Protein AF-A0AB40BTJ1-F1 (afdb_monomer_lite)

Sequence (124 aa):
MEDAKEEEASSKSSSSIQSVSCIKCFDALWFCYSPFHQMQQYYRYGNFDNCFGKWNALFDCLSLKTKRPSEVQEILEAREKAKPHIWTYRTVEEASANWWKMYSHIVTAPRRPDQQFPGKTKGE

Radius of gyration: 26.29 Å; chains: 1; bounding box: 72×61×40 Å

InterPro domains:
  IPR021475 Plasticity-Associated Neural Transcript Short/Early meiotic induction protein 1-like [PF11326] (20-84)
  IPR021475 Plasticity-Associated Neural Transcript Short/Early meiotic induction protein 1-like [PTHR28052] (4-108)

pLDDT: mean 75.41, std 21.09, range [32.91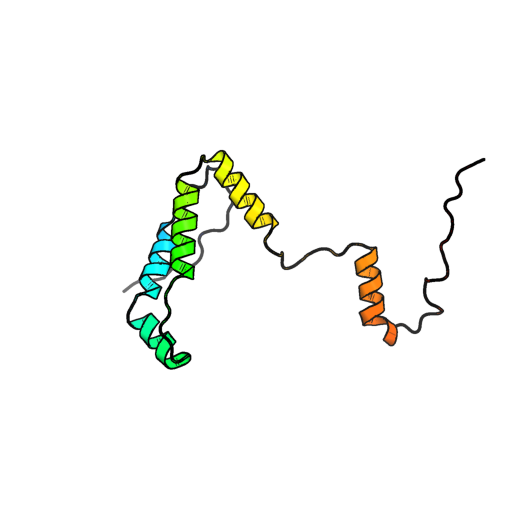, 95.0]

Structure (mmCIF, N/CA/C/O backbone):
data_AF-A0AB40BTJ1-F1
#
_entry.id   AF-A0AB40BTJ1-F1
#
loop_
_atom_site.group_PDB
_atom_site.id
_atom_site.type_symbol
_atom_site.label_atom_id
_atom_site.label_alt_id
_atom_site.label_comp_id
_atom_site.label_asym_id
_atom_site.label_entity_id
_atom_site.label_seq_id
_atom_site.pdbx_PDB_ins_code
_atom_site.Cartn_x
_atom_site.Cartn_y
_atom_site.Cartn_z
_atom_site.occupancy
_atom_site.B_iso_or_equiv
_atom_site.auth_seq_id
_atom_site.auth_comp_id
_atom_site.auth_asym_id
_atom_site.auth_atom_id
_atom_site.pdbx_PDB_model_num
ATOM 1 N N . MET A 1 1 ? 29.598 5.468 22.781 1.00 36.28 1 MET A N 1
ATOM 2 C CA . MET A 1 1 ? 28.876 5.705 21.513 1.00 36.28 1 MET A CA 1
ATOM 3 C C . MET A 1 1 ? 28.022 4.482 21.286 1.00 36.28 1 MET A C 1
ATOM 5 O O . MET A 1 1 ? 28.364 3.590 20.521 1.00 36.28 1 MET A O 1
ATOM 9 N N . GLU A 1 2 ? 27.003 4.411 22.132 1.00 41.41 2 GLU A N 1
ATOM 10 C CA . GLU A 1 2 ? 25.861 3.520 22.013 1.00 41.41 2 GLU A CA 1
ATOM 11 C C . GLU A 1 2 ? 25.024 3.971 20.819 1.00 41.41 2 GLU A C 1
ATOM 13 O O . GLU A 1 2 ? 25.021 5.159 20.521 1.00 41.41 2 GLU A O 1
ATOM 18 N N . ASP A 1 3 ? 24.371 3.025 20.148 1.00 37.25 3 ASP A N 1
ATOM 19 C CA . ASP A 1 3 ? 22.971 3.137 19.725 1.00 37.25 3 ASP A CA 1
ATOM 20 C C . ASP A 1 3 ? 22.555 1.797 19.099 1.00 37.25 3 ASP A C 1
ATOM 22 O O . ASP A 1 3 ? 22.711 1.538 17.903 1.00 37.25 3 ASP A O 1
ATOM 26 N N . ALA A 1 4 ? 22.047 0.910 19.957 1.00 42.00 4 ALA A N 1
ATOM 27 C CA . ALA A 1 4 ? 21.248 -0.236 19.557 1.00 42.00 4 ALA A CA 1
ATOM 28 C C . ALA A 1 4 ? 19.840 0.274 19.219 1.00 42.00 4 ALA A C 1
ATOM 30 O O . ALA A 1 4 ? 19.131 0.776 20.088 1.00 42.00 4 ALA A O 1
ATOM 31 N N . LYS A 1 5 ? 19.444 0.183 17.947 1.00 38.78 5 LYS A N 1
ATOM 32 C CA . LYS A 1 5 ? 18.105 0.557 17.490 1.00 38.78 5 LYS A CA 1
ATOM 33 C C . LYS A 1 5 ? 17.210 -0.676 17.479 1.00 38.78 5 LYS A C 1
ATOM 35 O O . LYS A 1 5 ? 17.307 -1.510 16.585 1.00 38.78 5 LYS A O 1
ATOM 40 N N . GL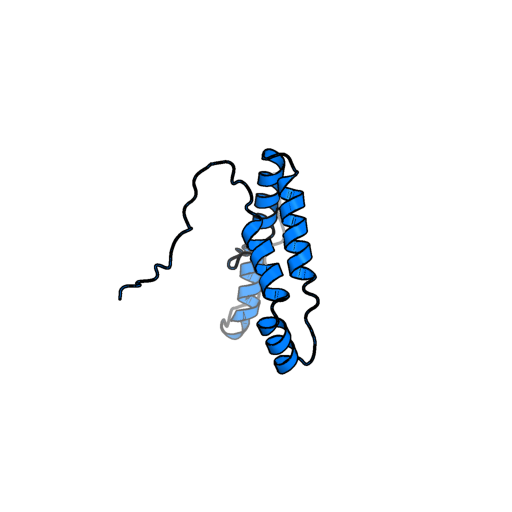U A 1 6 ? 16.364 -0.762 18.497 1.00 33.22 6 GLU A N 1
ATOM 41 C CA . GLU A 1 6 ? 15.272 -1.722 18.616 1.00 33.22 6 GLU A CA 1
ATOM 42 C C . GLU A 1 6 ? 14.269 -1.535 17.460 1.00 33.22 6 GLU A C 1
ATOM 44 O O . GLU A 1 6 ? 13.658 -0.476 17.291 1.00 33.22 6 GLU A O 1
ATOM 49 N N . GLU A 1 7 ? 14.127 -2.580 16.645 1.00 43.28 7 GLU A N 1
ATOM 50 C CA . GLU A 1 7 ? 12.889 -2.909 15.938 1.00 43.28 7 GLU A CA 1
ATOM 51 C C . GLU A 1 7 ? 12.050 -3.842 16.823 1.00 43.28 7 GLU A C 1
ATOM 53 O O . GLU A 1 7 ? 12.590 -4.500 17.706 1.00 43.28 7 GLU A O 1
ATOM 58 N N . GLU A 1 8 ? 10.751 -3.919 16.523 1.00 40.06 8 GLU A N 1
ATOM 59 C CA . GLU A 1 8 ? 9.694 -4.704 17.187 1.00 40.06 8 GLU A CA 1
ATOM 60 C C . GLU A 1 8 ? 8.981 -4.026 18.366 1.00 40.06 8 GLU A C 1
ATOM 62 O O . GLU A 1 8 ? 9.144 -4.353 19.538 1.00 40.06 8 GLU A O 1
ATOM 67 N N . ALA A 1 9 ? 8.026 -3.164 18.017 1.00 34.97 9 ALA A N 1
ATOM 68 C CA . ALA A 1 9 ? 6.784 -3.070 18.773 1.00 34.97 9 ALA A CA 1
ATOM 69 C C . ALA A 1 9 ? 5.639 -2.671 17.837 1.00 34.97 9 ALA A C 1
ATOM 71 O O . ALA A 1 9 ? 5.518 -1.511 17.448 1.00 34.97 9 ALA A O 1
ATOM 72 N N . SER A 1 10 ? 4.781 -3.628 17.482 1.00 32.91 10 SER A N 1
ATOM 73 C CA . SER A 1 10 ? 3.348 -3.545 17.810 1.00 32.91 10 SER A CA 1
ATOM 74 C C . SER A 1 10 ? 2.565 -4.647 17.092 1.00 32.91 10 SER A C 1
ATOM 76 O O . SER A 1 10 ? 1.881 -4.427 16.094 1.00 32.91 10 SER A O 1
ATOM 78 N N . SER A 1 11 ? 2.635 -5.857 17.642 1.00 44.00 11 SER A N 1
ATOM 79 C CA . SER A 1 11 ? 1.544 -6.821 17.540 1.00 44.00 11 SER A CA 1
ATOM 80 C C . SER A 1 11 ? 1.221 -7.325 18.947 1.00 44.00 11 SER A C 1
ATOM 82 O O . SER A 1 11 ? 1.908 -8.173 19.508 1.00 44.00 11 SER A O 1
ATOM 84 N N . LYS A 1 12 ? 0.193 -6.734 19.568 1.00 33.84 12 LYS A N 1
ATOM 85 C CA . LYS A 1 12 ? -0.625 -7.376 20.609 1.00 33.84 12 LYS A CA 1
ATOM 86 C C . LYS A 1 12 ? -1.887 -6.559 20.865 1.00 33.84 12 LYS A C 1
ATOM 88 O O . LYS A 1 12 ? -1.852 -5.404 21.274 1.00 33.84 12 LYS A O 1
ATOM 93 N N . SER A 1 13 ? -2.999 -7.218 20.581 1.00 50.25 13 SER A N 1
ATOM 94 C CA . SER A 1 13 ? -4.376 -6.835 20.847 1.00 50.25 13 SER A CA 1
ATOM 95 C C . SER A 1 13 ? -4.619 -6.538 22.328 1.00 50.25 13 SER A C 1
ATOM 97 O O . SER A 1 13 ? -4.426 -7.412 23.175 1.00 50.25 13 SER A O 1
ATOM 99 N N . SER A 1 14 ? -5.140 -5.352 22.627 1.00 33.22 14 SER A N 1
ATOM 100 C CA . SER A 1 14 ? -5.905 -5.100 23.845 1.00 33.22 14 SER A CA 1
ATOM 101 C C . SER A 1 14 ? -7.041 -4.128 23.530 1.00 33.22 14 SER A C 1
ATOM 103 O O . SER A 1 14 ? -6.868 -3.110 22.859 1.00 33.22 14 SER A O 1
ATOM 105 N N . SER A 1 15 ? -8.238 -4.511 23.960 1.00 42.75 15 SER A N 1
ATOM 106 C CA . SER A 1 15 ? -9.521 -3.839 23.776 1.00 42.75 15 SER A CA 1
ATOM 107 C C . SER A 1 15 ? -9.563 -2.487 24.493 1.00 42.75 15 SER A C 1
ATOM 109 O O . SER A 1 15 ? -10.135 -2.342 25.571 1.00 42.75 15 SER A O 1
ATOM 111 N N . SER A 1 16 ? -8.946 -1.489 23.881 1.00 40.38 16 SER A N 1
ATOM 112 C CA . SER A 1 16 ? -9.125 -0.076 24.191 1.00 40.38 16 SER A CA 1
ATOM 113 C C . SER A 1 16 ? -9.542 0.607 22.897 1.00 40.38 16 SER A C 1
ATOM 115 O O . SER A 1 16 ? -9.131 0.177 21.820 1.00 40.38 16 SER A O 1
ATOM 117 N N . ILE A 1 17 ? -10.413 1.613 22.975 1.00 47.78 17 ILE A N 1
ATOM 118 C CA . ILE A 1 17 ? -10.844 2.396 21.813 1.00 47.78 17 ILE A CA 1
ATOM 119 C C . ILE A 1 17 ? -9.574 2.908 21.125 1.00 47.78 17 ILE A C 1
ATOM 121 O O . ILE A 1 17 ? -8.943 3.844 21.615 1.00 47.78 17 ILE A O 1
ATOM 125 N N . GLN A 1 18 ? -9.157 2.254 20.037 1.00 56.72 18 GLN A N 1
ATOM 126 C CA . GLN A 1 18 ? -7.936 2.608 19.330 1.00 56.72 18 GLN A CA 1
ATOM 127 C C . GLN A 1 18 ? -8.163 3.979 18.706 1.00 56.72 18 GLN A C 1
ATOM 129 O O . GLN A 1 18 ? -8.820 4.125 17.676 1.00 56.72 18 GLN A O 1
ATOM 134 N N . SER A 1 19 ? -7.664 5.017 19.370 1.00 59.34 19 SER A N 1
ATOM 135 C CA . SER A 1 19 ? -7.698 6.360 18.824 1.00 59.34 19 SER A CA 1
ATOM 136 C C . SER A 1 19 ? -6.849 6.363 17.557 1.00 59.34 19 SER A C 1
ATOM 138 O O . SER A 1 19 ? -5.635 6.162 17.623 1.00 59.34 19 SER A O 1
ATOM 140 N N . VAL A 1 20 ? -7.469 6.587 16.401 1.00 72.31 20 VAL A N 1
ATOM 141 C CA . VAL A 1 20 ? -6.752 6.591 15.123 1.00 72.31 20 VAL A CA 1
ATOM 142 C C . VAL A 1 20 ? -5.711 7.721 15.141 1.00 72.31 20 VAL A C 1
ATOM 144 O O . VAL A 1 20 ? -6.045 8.899 15.350 1.00 72.31 20 VAL A O 1
ATOM 147 N N . SER A 1 21 ? -4.431 7.368 14.989 1.00 79.25 21 SER A N 1
ATOM 148 C CA . SER A 1 21 ? -3.314 8.315 14.969 1.00 79.25 21 SER A CA 1
ATOM 149 C C . SER A 1 21 ? -2.937 8.658 13.523 1.00 79.25 21 SER A C 1
ATOM 151 O O . SER A 1 21 ? -2.262 7.913 12.821 1.00 79.25 21 SER A O 1
ATOM 153 N N . CYS A 1 22 ? -3.363 9.836 13.062 1.00 89.62 22 CYS A N 1
ATOM 154 C CA . CYS A 1 22 ? -3.118 10.287 11.684 1.00 89.62 22 CYS A CA 1
ATOM 155 C C . CYS A 1 22 ? -1.698 10.805 11.433 1.00 89.62 22 CYS A C 1
ATOM 157 O O . CYS A 1 22 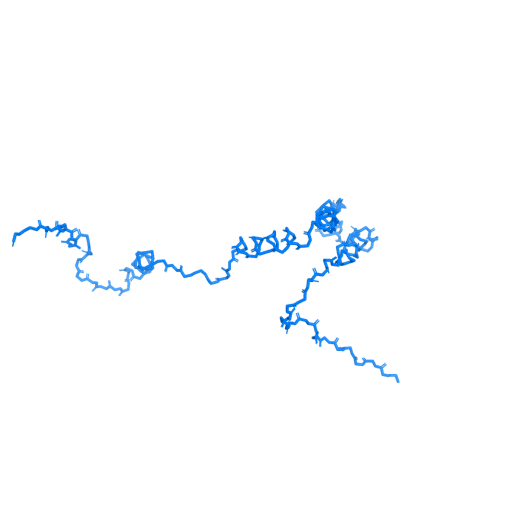? -1.361 11.160 10.305 1.00 89.62 22 CYS A O 1
ATOM 159 N N . ILE A 1 23 ? -0.848 10.822 12.465 1.00 90.81 23 ILE A N 1
ATOM 160 C CA . ILE A 1 23 ? 0.523 11.327 12.369 1.00 90.81 23 ILE A CA 1
ATOM 161 C C . ILE A 1 23 ? 1.357 10.530 11.360 1.00 90.81 23 ILE A C 1
ATOM 163 O O . ILE A 1 23 ? 2.157 11.109 10.641 1.00 90.81 23 ILE A O 1
ATOM 167 N N . LYS A 1 24 ? 1.112 9.219 11.230 1.00 90.94 24 LYS A N 1
ATOM 168 C CA . LYS A 1 24 ? 1.797 8.360 10.252 1.00 90.94 24 LYS A CA 1
ATOM 169 C C . LYS A 1 24 ? 1.414 8.702 8.808 1.00 90.94 24 LYS A C 1
ATOM 171 O O . LYS A 1 24 ? 2.265 8.673 7.926 1.00 90.94 24 LYS A O 1
ATOM 176 N N . CYS A 1 25 ? 0.150 9.056 8.565 1.00 91.56 25 CYS A N 1
ATOM 177 C CA . CYS A 1 25 ? -0.309 9.507 7.249 1.00 91.56 25 CYS A CA 1
ATOM 178 C C . CYS A 1 25 ? 0.283 10.875 6.893 1.00 91.56 25 CYS A C 1
ATOM 180 O O . CYS A 1 25 ? 0.662 11.098 5.746 1.00 91.56 25 CYS A O 1
ATOM 182 N N . PHE A 1 26 ? 0.395 11.766 7.881 1.00 94.56 26 PHE A N 1
ATOM 183 C CA . PHE A 1 26 ? 1.013 13.078 7.711 1.00 94.56 26 PHE A CA 1
ATOM 184 C C . PHE A 1 26 ? 2.511 12.966 7.413 1.00 94.56 26 PHE A C 1
ATOM 186 O O . PHE A 1 26 ? 2.983 13.544 6.442 1.00 94.56 26 PHE A O 1
ATOM 193 N N . ASP A 1 27 ? 3.235 12.170 8.196 1.00 94.50 27 ASP A N 1
ATOM 194 C CA . ASP A 1 27 ? 4.663 11.913 8.009 1.00 94.50 27 ASP A CA 1
ATOM 195 C C . ASP A 1 27 ? 4.947 11.341 6.609 1.00 94.50 27 ASP A C 1
ATOM 197 O O . ASP A 1 27 ? 5.781 11.853 5.866 1.00 94.50 27 ASP A O 1
ATOM 201 N N . ALA A 1 28 ? 4.149 10.362 6.168 1.00 93.12 28 ALA A N 1
ATOM 202 C CA . ALA A 1 28 ? 4.253 9.810 4.818 1.00 93.12 28 ALA A CA 1
ATOM 203 C C . ALA A 1 28 ? 3.977 10.843 3.707 1.00 93.12 28 ALA A C 1
ATOM 205 O O . ALA A 1 28 ? 4.597 10.778 2.643 1.00 93.12 28 ALA A O 1
ATOM 206 N N . LEU A 1 29 ? 3.045 11.776 3.925 1.00 94.88 29 LEU A N 1
ATOM 207 C CA . LEU A 1 29 ? 2.769 12.862 2.985 1.00 94.88 29 LEU A CA 1
ATOM 208 C C . LEU A 1 29 ? 3.932 13.858 2.931 1.00 94.88 29 LEU A C 1
ATOM 210 O O . LEU A 1 29 ? 4.352 14.261 1.848 1.00 94.88 29 LEU A O 1
ATOM 214 N N . TRP A 1 30 ? 4.475 14.215 4.091 1.00 93.44 30 TRP A N 1
ATOM 215 C CA . TRP A 1 30 ? 5.627 15.099 4.208 1.00 93.44 30 TRP A CA 1
ATOM 216 C C . TRP A 1 30 ? 6.852 14.522 3.494 1.00 93.44 30 TRP A C 1
ATOM 218 O O . TRP A 1 30 ? 7.490 15.206 2.696 1.00 93.44 30 TRP A O 1
ATOM 228 N N . PHE A 1 31 ? 7.129 13.231 3.695 1.00 93.12 31 PHE A N 1
ATOM 229 C CA . PHE A 1 31 ? 8.196 12.536 2.980 1.00 93.12 31 PHE A CA 1
ATOM 230 C C . PHE A 1 31 ? 7.980 12.500 1.467 1.00 93.12 31 PHE A C 1
ATOM 232 O O . PHE A 1 31 ? 8.956 12.586 0.728 1.00 93.12 31 PHE A O 1
ATOM 239 N N . CYS A 1 32 ? 6.736 12.423 0.992 1.00 93.12 32 CYS A N 1
ATOM 240 C CA . CYS A 1 32 ? 6.441 12.462 -0.441 1.00 93.12 32 CYS A CA 1
ATOM 241 C C . CYS A 1 32 ? 6.810 13.814 -1.076 1.00 93.12 32 CYS A C 1
ATOM 243 O O . CYS A 1 32 ? 7.378 13.854 -2.167 1.00 93.12 32 CYS A O 1
ATOM 245 N N . TYR A 1 33 ? 6.567 14.919 -0.364 1.00 93.06 33 TYR A N 1
ATOM 246 C CA . TYR A 1 33 ? 6.969 16.261 -0.803 1.00 93.06 33 TYR A CA 1
ATOM 247 C C . TYR A 1 33 ? 8.446 16.585 -0.561 1.00 93.06 33 TYR A C 1
ATOM 249 O O . TYR A 1 33 ? 8.922 17.631 -1.001 1.00 93.06 33 TYR A O 1
ATOM 257 N N . SER A 1 34 ? 9.189 15.709 0.117 1.00 93.25 34 SER A N 1
ATOM 258 C CA . SER A 1 34 ? 10.619 15.910 0.322 1.00 93.25 34 SER A CA 1
ATOM 259 C C . SER A 1 34 ? 11.357 15.963 -1.024 1.00 93.25 34 SER A C 1
ATOM 261 O O . SER A 1 34 ? 11.148 15.078 -1.865 1.00 93.25 34 SER A O 1
ATOM 263 N N . PRO A 1 35 ? 12.288 16.920 -1.221 1.00 90.88 35 PRO A N 1
ATOM 264 C CA . PRO A 1 35 ? 13.085 17.019 -2.444 1.00 90.88 35 PRO A CA 1
ATOM 265 C C . PRO A 1 35 ? 13.818 15.720 -2.787 1.00 90.88 35 PRO A C 1
ATOM 267 O O . PRO A 1 35 ? 13.951 15.369 -3.955 1.00 90.88 35 PRO A O 1
ATOM 270 N N . PHE A 1 36 ? 14.250 14.965 -1.773 1.00 92.31 36 PHE A N 1
ATOM 271 C CA . PHE A 1 36 ? 14.912 13.680 -1.979 1.00 92.31 36 PHE A CA 1
ATOM 272 C C . PHE A 1 36 ? 13.994 12.666 -2.676 1.00 92.31 36 PHE A C 1
ATOM 274 O O . PHE A 1 36 ? 14.398 12.036 -3.653 1.00 92.31 36 PHE A O 1
ATOM 281 N N . HIS A 1 37 ? 12.745 12.542 -2.217 1.00 90.69 37 HIS A N 1
ATOM 282 C CA . HIS A 1 37 ? 11.778 11.617 -2.802 1.00 90.69 37 HIS A CA 1
ATOM 283 C C . HIS A 1 37 ? 11.401 12.031 -4.225 1.00 90.69 37 HIS A C 1
ATOM 285 O O . HIS A 1 37 ? 11.445 11.207 -5.136 1.00 90.69 37 HIS A O 1
ATOM 291 N N . GLN A 1 38 ? 11.094 13.315 -4.427 1.00 91.31 38 GLN A N 1
ATOM 292 C CA . GLN A 1 38 ? 10.727 13.851 -5.738 1.00 91.31 38 GLN A CA 1
ATOM 293 C C . GLN A 1 38 ? 11.836 13.647 -6.774 1.00 91.31 38 GLN A C 1
ATOM 295 O O . GLN A 1 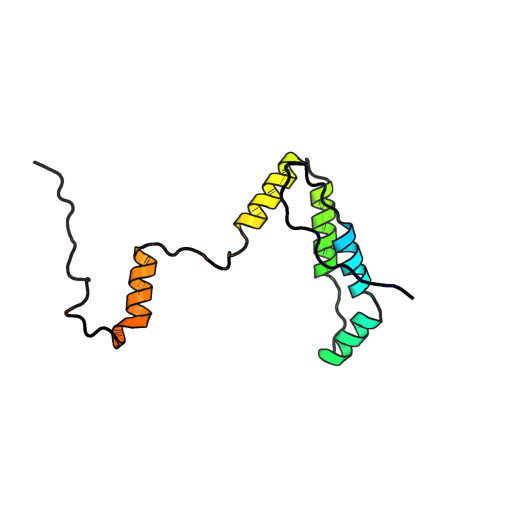38 ? 11.564 13.188 -7.883 1.00 91.31 38 GLN A O 1
ATOM 300 N N . MET A 1 39 ? 13.094 13.894 -6.400 1.00 93.62 39 MET A N 1
ATOM 301 C CA . MET A 1 39 ? 14.236 13.643 -7.279 1.00 93.62 39 MET A CA 1
ATOM 302 C C . MET A 1 39 ? 14.428 12.148 -7.548 1.00 93.62 39 MET A C 1
ATOM 304 O O . MET A 1 39 ? 14.687 11.760 -8.685 1.00 93.62 39 MET A O 1
ATOM 308 N N . GLN A 1 40 ? 14.259 11.287 -6.540 1.00 92.31 40 GLN A N 1
ATOM 309 C CA . GLN A 1 40 ? 14.372 9.839 -6.721 1.00 92.31 40 GLN A CA 1
ATOM 310 C C . GLN A 1 40 ? 13.305 9.286 -7.679 1.00 92.31 40 GLN A C 1
ATOM 312 O O . GLN A 1 40 ? 13.626 8.439 -8.514 1.00 92.31 40 GLN A O 1
ATOM 317 N N . GLN A 1 41 ? 12.056 9.752 -7.585 1.00 91.44 41 GLN A N 1
ATOM 318 C CA . GLN A 1 41 ? 10.990 9.365 -8.517 1.00 91.44 41 GLN A CA 1
ATOM 319 C C . GLN A 1 41 ? 11.279 9.870 -9.929 1.00 91.44 41 GLN A C 1
ATOM 321 O O . GLN A 1 41 ? 11.196 9.095 -10.880 1.00 91.44 41 GLN A O 1
ATOM 326 N N . TYR A 1 42 ? 11.725 11.121 -10.059 1.00 94.88 42 TYR A N 1
ATOM 327 C CA . TYR A 1 42 ? 12.064 11.705 -11.351 1.00 94.88 42 TYR A CA 1
ATOM 328 C C . TYR A 1 42 ? 13.193 10.945 -12.055 1.00 94.88 42 TYR A C 1
ATOM 330 O O . TYR A 1 42 ? 13.062 10.595 -13.224 1.00 94.88 42 TYR A O 1
ATOM 338 N N . TYR A 1 43 ? 14.269 10.594 -11.347 1.00 94.00 43 TYR A N 1
ATOM 339 C CA . TYR A 1 43 ? 15.354 9.804 -11.940 1.00 94.00 43 TYR A CA 1
ATOM 340 C C . TYR A 1 43 ? 14.931 8.381 -12.325 1.00 94.00 43 TYR A C 1
ATOM 342 O O . TYR A 1 43 ? 15.481 7.823 -13.271 1.00 94.00 43 TYR A O 1
ATOM 350 N N . ARG A 1 44 ? 13.979 7.773 -11.604 1.00 94.88 44 ARG A N 1
ATOM 351 C CA . ARG A 1 44 ? 13.535 6.392 -11.864 1.00 94.88 44 ARG A CA 1
ATOM 352 C C . ARG A 1 44 ? 12.461 6.290 -12.942 1.00 94.88 44 ARG A C 1
ATOM 354 O O . ARG A 1 44 ? 12.490 5.343 -13.721 1.00 94.88 44 ARG A O 1
ATOM 361 N N . TYR A 1 45 ? 11.510 7.217 -12.956 1.00 94.56 45 TYR A N 1
ATOM 362 C CA . TYR A 1 45 ? 10.294 7.127 -13.769 1.00 94.56 45 TYR A CA 1
ATOM 363 C C . TYR A 1 45 ? 10.064 8.350 -14.669 1.00 94.56 45 TYR A C 1
ATOM 365 O O . TYR A 1 45 ? 9.162 8.323 -15.502 1.00 94.56 45 TYR A O 1
ATOM 373 N N . GLY A 1 46 ? 10.868 9.411 -14.541 1.00 93.50 46 GLY A N 1
ATOM 374 C CA . GLY A 1 46 ? 10.781 10.611 -15.381 1.00 93.50 46 GLY A CA 1
ATOM 375 C C . GLY A 1 46 ? 9.627 11.553 -15.036 1.00 93.50 46 GLY A C 1
ATOM 376 O O . GLY A 1 46 ? 9.340 12.469 -15.802 1.00 93.50 46 GLY A O 1
ATOM 377 N N . ASN A 1 47 ? 8.946 11.344 -13.908 1.00 91.00 47 ASN A N 1
ATOM 378 C CA . ASN A 1 47 ? 7.824 12.163 -13.467 1.00 91.00 47 ASN A CA 1
ATOM 379 C C . ASN A 1 47 ? 7.988 12.617 -12.011 1.00 91.00 47 ASN A C 1
ATOM 381 O O . ASN A 1 47 ? 8.714 12.020 -11.218 1.00 91.00 47 ASN A O 1
ATOM 385 N N . PHE A 1 48 ? 7.294 13.699 -11.669 1.00 90.31 48 PHE A N 1
ATOM 386 C CA . PHE A 1 48 ? 7.134 14.122 -10.285 1.00 90.31 48 PHE A CA 1
ATOM 387 C C . PHE A 1 48 ? 5.867 13.486 -9.716 1.00 90.31 48 PHE A C 1
ATOM 389 O O . PHE A 1 48 ? 4.808 13.537 -10.345 1.00 90.31 48 PHE A O 1
ATOM 396 N N . ASP A 1 49 ? 5.981 12.888 -8.532 1.00 89.56 49 ASP A N 1
ATOM 397 C CA . ASP A 1 49 ? 4.823 12.376 -7.805 1.00 89.56 49 ASP A CA 1
ATOM 398 C C . ASP A 1 49 ? 3.958 13.556 -7.324 1.00 89.56 49 ASP A C 1
ATOM 400 O O . ASP A 1 49 ? 4.465 14.550 -6.800 1.00 89.56 49 ASP A O 1
ATOM 404 N N . ASN A 1 50 ? 2.643 13.460 -7.524 1.00 91.75 50 ASN A N 1
ATOM 405 C CA . ASN A 1 50 ? 1.668 14.454 -7.076 1.00 91.75 50 ASN A CA 1
ATOM 406 C C . ASN A 1 50 ? 1.181 14.197 -5.640 1.00 91.75 50 ASN A C 1
ATOM 408 O O . ASN A 1 50 ? 0.365 14.961 -5.123 1.00 91.75 50 ASN A O 1
ATOM 412 N N . CYS A 1 51 ? 1.657 13.128 -4.992 1.00 92.81 51 CYS A N 1
ATOM 413 C CA . CYS A 1 51 ? 1.380 12.764 -3.603 1.00 92.81 51 CYS A CA 1
ATOM 414 C C . CYS A 1 51 ? -0.112 12.595 -3.269 1.00 92.81 51 CYS A C 1
ATOM 416 O O . CYS A 1 51 ? -0.481 12.482 -2.096 1.00 92.81 51 CYS A O 1
ATOM 418 N N . PHE A 1 52 ? -0.985 12.522 -4.279 1.00 93.94 52 PHE A N 1
ATOM 419 C CA . PHE A 1 52 ? -2.436 12.570 -4.100 1.00 93.94 52 PHE A CA 1
ATOM 420 C C . PHE A 1 52 ? -2.951 11.374 -3.290 1.00 93.94 52 PHE A C 1
ATOM 422 O O . PHE A 1 52 ? -3.803 11.523 -2.419 1.00 93.94 52 PHE A O 1
ATOM 429 N N . GLY A 1 53 ? -2.366 10.189 -3.489 1.00 91.94 53 GLY A N 1
ATOM 430 C CA . GLY A 1 53 ? -2.700 8.999 -2.701 1.00 91.94 53 GLY A CA 1
ATOM 431 C C . GLY A 1 53 ? -2.386 9.149 -1.207 1.00 91.94 53 GLY A C 1
ATOM 432 O O . GLY A 1 53 ? -3.171 8.716 -0.365 1.00 91.94 53 GLY A O 1
ATOM 433 N N . LYS A 1 54 ? -1.269 9.803 -0.856 1.00 92.94 54 LYS A N 1
ATOM 434 C CA . LYS A 1 54 ? -0.901 10.079 0.546 1.00 92.94 54 LYS A CA 1
ATOM 435 C C . LYS A 1 54 ? -1.802 11.154 1.155 1.00 92.94 54 LYS A C 1
ATOM 437 O O . LYS A 1 54 ? -2.176 11.045 2.320 1.00 92.94 54 LYS A O 1
ATOM 442 N N . TRP A 1 55 ? -2.198 12.138 0.349 1.00 95.00 55 TRP A N 1
ATOM 443 C CA . TRP A 1 55 ? -3.153 13.177 0.730 1.00 95.00 55 TRP A CA 1
ATOM 444 C C . TRP A 1 55 ? -4.528 12.589 1.055 1.00 95.00 55 TRP A C 1
ATOM 446 O O . TRP A 1 55 ? -5.077 12.867 2.119 1.00 95.00 55 TRP A O 1
ATOM 456 N N . ASN A 1 56 ? -5.040 11.703 0.197 1.00 94.31 56 ASN A N 1
ATOM 457 C CA . ASN A 1 56 ? -6.297 10.997 0.443 1.00 94.31 56 ASN A CA 1
ATOM 458 C C . ASN A 1 56 ? -6.221 10.135 1.702 1.00 94.31 56 ASN A C 1
ATOM 460 O O . ASN A 1 56 ? -7.133 10.178 2.514 1.00 94.31 56 ASN A O 1
ATOM 464 N N . ALA A 1 57 ? -5.112 9.426 1.930 1.00 92.25 57 ALA A N 1
ATOM 465 C CA . ALA A 1 57 ? -4.940 8.636 3.149 1.00 92.25 57 ALA A CA 1
ATOM 466 C C . ALA A 1 57 ? -4.965 9.501 4.426 1.00 92.25 57 ALA A C 1
ATOM 468 O O . ALA A 1 57 ? -5.526 9.093 5.445 1.00 92.25 57 ALA A O 1
ATOM 469 N N . LEU A 1 58 ? -4.380 10.703 4.382 1.00 93.69 58 LEU A N 1
ATOM 470 C CA . LEU A 1 58 ? -4.448 11.659 5.487 1.00 93.69 58 LEU A CA 1
ATOM 471 C C . LEU A 1 58 ? -5.878 12.173 5.693 1.00 93.69 58 LEU A C 1
ATOM 473 O O . LEU A 1 58 ? -6.356 12.195 6.827 1.00 93.69 58 LEU A O 1
ATOM 477 N N . PHE A 1 59 ? -6.570 12.543 4.615 1.00 93.88 59 PHE A N 1
ATOM 478 C CA . PHE A 1 59 ? -7.951 13.017 4.674 1.00 93.88 59 PHE A CA 1
ATOM 479 C C . PHE A 1 59 ? -8.915 11.931 5.170 1.00 93.88 59 PHE A C 1
ATOM 481 O O . PHE A 1 59 ? -9.748 12.185 6.038 1.00 93.88 59 PHE A O 1
ATOM 488 N N . ASP A 1 60 ? -8.743 10.694 4.714 1.00 92.25 60 ASP A N 1
ATOM 489 C CA . ASP A 1 60 ? -9.480 9.526 5.191 1.00 92.25 60 ASP A CA 1
ATOM 490 C C . ASP A 1 60 ? -9.261 9.312 6.689 1.00 92.25 60 ASP A C 1
ATOM 492 O O . ASP A 1 60 ? -10.213 9.077 7.429 1.00 92.25 60 ASP A O 1
ATOM 496 N N . CYS A 1 61 ? -8.026 9.448 7.171 1.00 91.00 61 CYS A N 1
ATOM 497 C CA . CYS A 1 61 ? -7.744 9.330 8.596 1.00 91.00 61 CYS A CA 1
ATOM 498 C C . CYS A 1 61 ? -8.401 10.450 9.416 1.00 91.00 61 CYS A C 1
ATOM 500 O O . CYS A 1 61 ? -9.000 10.189 10.462 1.00 91.00 61 CYS A O 1
ATOM 502 N N . LEU A 1 62 ? -8.319 11.696 8.943 1.00 91.19 62 LEU A N 1
ATOM 503 C CA . LEU A 1 62 ? -8.946 12.841 9.603 1.00 91.19 62 LEU A CA 1
ATOM 504 C C . LEU A 1 62 ? -10.470 12.699 9.625 1.00 91.19 62 LEU A C 1
ATOM 506 O O . LEU A 1 62 ? -11.083 12.897 10.672 1.00 91.19 62 LEU A O 1
ATOM 510 N N . SER A 1 63 ? -11.075 12.285 8.512 1.00 89.19 63 SER A N 1
ATOM 511 C CA . SER A 1 63 ? -12.517 12.051 8.431 1.00 89.19 63 SER A CA 1
ATOM 512 C C . SER A 1 63 ? -12.961 10.942 9.388 1.00 89.19 63 SER A C 1
ATOM 514 O O . SER A 1 63 ? -13.930 11.137 10.120 1.00 89.19 63 SER A O 1
ATOM 516 N N . LEU A 1 64 ? -12.209 9.841 9.505 1.00 87.19 64 LEU A N 1
ATOM 517 C CA . LEU A 1 64 ? -12.461 8.796 10.504 1.00 87.19 64 LEU A CA 1
ATOM 518 C C . LEU A 1 64 ? -12.352 9.327 11.934 1.00 87.19 64 LEU A C 1
ATOM 520 O O . LEU A 1 64 ? -13.185 9.001 12.772 1.00 87.19 64 LEU A O 1
ATOM 524 N N . LYS A 1 65 ? -11.379 10.195 12.219 1.00 85.00 65 LYS A N 1
ATOM 525 C CA . LYS A 1 65 ? -11.212 10.796 13.550 1.00 85.00 65 LYS A CA 1
ATOM 526 C C . LYS A 1 65 ? -12.385 11.699 13.954 1.00 85.00 65 LYS A C 1
ATOM 528 O O . LYS A 1 65 ? -12.626 11.863 15.145 1.00 85.00 65 LYS A O 1
ATOM 533 N N . THR A 1 66 ? -13.110 12.271 12.988 1.00 86.31 66 THR A N 1
ATOM 534 C CA . THR A 1 66 ? -14.311 13.091 13.251 1.00 86.31 66 THR A CA 1
ATOM 535 C C . THR A 1 66 ? -15.589 12.281 13.498 1.00 86.31 66 THR A C 1
ATOM 537 O O . THR A 1 66 ? -16.591 12.850 13.930 1.00 86.31 66 THR A O 1
ATOM 540 N N . LYS A 1 67 ? -15.589 10.968 13.231 1.00 84.50 67 LYS A N 1
ATOM 541 C CA . LYS A 1 67 ? -16.743 10.083 13.459 1.00 84.50 67 LYS A CA 1
ATOM 542 C C . LYS A 1 67 ? -16.795 9.583 14.903 1.00 84.50 67 LYS A C 1
ATOM 544 O O . LYS A 1 67 ? -15.819 9.662 15.648 1.00 84.50 67 LYS A O 1
ATOM 549 N N . ARG A 1 68 ? -17.955 9.056 15.311 1.00 80.75 68 ARG A N 1
ATOM 550 C CA . ARG A 1 68 ? -18.116 8.458 16.645 1.00 80.75 68 ARG A CA 1
ATOM 551 C C . ARG A 1 68 ? -17.225 7.218 16.776 1.00 80.75 68 ARG A C 1
ATOM 553 O O . ARG A 1 68 ? -17.113 6.460 15.816 1.00 80.75 68 ARG A O 1
ATOM 560 N N . PRO A 1 69 ? -16.650 6.942 17.958 1.00 78.44 69 PRO A N 1
ATOM 561 C CA . PRO A 1 69 ? -15.726 5.821 18.137 1.00 78.44 69 PRO A CA 1
ATOM 56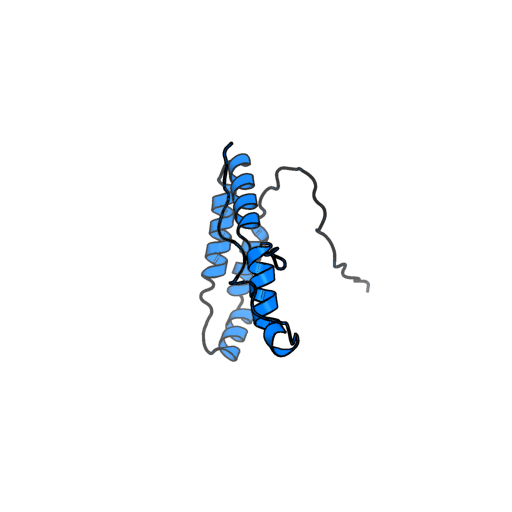2 C C . PRO A 1 69 ? -16.355 4.451 17.829 1.00 78.44 69 PRO A C 1
ATOM 564 O O . PRO A 1 69 ? -15.648 3.562 17.365 1.00 78.44 69 PRO A O 1
ATOM 567 N N . SER A 1 70 ? -17.668 4.290 18.035 1.00 78.25 70 SER A N 1
ATOM 568 C CA . SER A 1 70 ? -18.413 3.073 17.680 1.00 78.25 70 SER A CA 1
ATOM 569 C C . SER A 1 70 ? -18.479 2.844 16.168 1.00 78.25 70 SER A C 1
ATOM 571 O O . SER A 1 70 ? -18.240 1.738 15.700 1.00 78.25 70 SER A O 1
ATOM 573 N N . GLU A 1 71 ? -18.737 3.903 15.399 1.00 82.69 71 GLU A N 1
ATOM 574 C CA . GLU A 1 71 ? -18.787 3.855 13.932 1.00 82.69 71 GLU A CA 1
ATOM 575 C C . GLU A 1 71 ? -17.385 3.624 13.347 1.00 82.69 71 GLU A C 1
ATOM 577 O O . GLU A 1 71 ? -17.219 2.905 12.367 1.00 82.69 71 GLU A O 1
ATOM 582 N N . VAL A 1 72 ? -16.348 4.197 13.967 1.00 85.25 72 VAL A N 1
ATOM 583 C CA . VAL A 1 72 ? -14.955 4.006 13.533 1.00 85.25 72 VAL A CA 1
ATOM 584 C C . VAL A 1 72 ? -14.529 2.545 13.648 1.00 85.25 72 VAL A C 1
ATOM 586 O O . VAL A 1 72 ? -13.898 2.037 12.725 1.00 85.25 72 VAL A O 1
ATOM 589 N N . GLN A 1 73 ? -14.875 1.866 14.744 1.00 82.94 73 GLN A N 1
ATOM 590 C CA . GLN A 1 73 ? -14.547 0.448 14.921 1.00 82.94 73 GLN A CA 1
ATOM 591 C C . GLN A 1 73 ? -15.210 -0.416 13.847 1.00 82.94 73 GLN A C 1
ATOM 593 O O . GLN A 1 73 ? -14.523 -1.200 13.199 1.00 82.94 73 GLN A O 1
ATOM 598 N N . GLU A 1 74 ? -16.498 -0.198 13.575 1.00 85.69 74 GLU A N 1
ATOM 599 C CA . GLU A 1 74 ? -17.214 -0.920 12.519 1.00 85.69 74 GLU A CA 1
ATOM 600 C C . GLU A 1 74 ? -16.572 -0.703 11.139 1.00 85.69 74 GLU A C 1
ATOM 602 O O . GLU A 1 74 ? -16.350 -1.656 10.390 1.00 85.69 74 GLU A O 1
ATOM 607 N N . ILE A 1 75 ? -16.201 0.540 10.811 1.00 85.44 75 ILE A N 1
ATOM 608 C CA . ILE A 1 75 ? -15.539 0.860 9.539 1.00 85.44 75 ILE A CA 1
ATOM 609 C C . ILE A 1 75 ? -14.169 0.177 9.440 1.00 85.44 75 ILE A C 1
ATOM 611 O O . ILE A 1 75 ? -13.806 -0.320 8.370 1.00 85.44 75 ILE A O 1
ATOM 615 N N . LEU A 1 76 ? -13.391 0.152 10.523 1.00 85.94 76 LEU A N 1
ATOM 616 C CA . LEU A 1 76 ? -12.089 -0.517 10.545 1.00 85.94 76 LEU A CA 1
ATOM 617 C C . LEU A 1 76 ? -12.241 -2.032 10.375 1.00 85.94 76 LEU A C 1
ATOM 619 O O . LEU A 1 76 ? -11.563 -2.610 9.527 1.00 85.94 76 LEU A O 1
ATOM 623 N N . GLU A 1 77 ? -13.184 -2.654 11.079 1.00 86.12 77 GLU A N 1
ATOM 624 C CA . GLU A 1 77 ? -13.477 -4.081 10.935 1.00 86.12 77 GLU A CA 1
ATOM 625 C C . GLU A 1 77 ? -13.958 -4.439 9.526 1.00 86.12 77 GLU A C 1
ATOM 627 O O . GLU A 1 77 ? -13.529 -5.442 8.957 1.00 86.12 77 GLU A O 1
ATOM 632 N N . ALA A 1 78 ? -14.842 -3.632 8.934 1.00 87.50 78 ALA A N 1
ATOM 633 C CA . ALA A 1 78 ? -15.314 -3.845 7.569 1.00 87.50 78 ALA A CA 1
ATOM 634 C C . ALA A 1 78 ? -14.157 -3.759 6.564 1.00 87.50 78 ALA A C 1
ATOM 636 O O . ALA A 1 78 ? -14.053 -4.586 5.657 1.00 87.50 78 ALA A O 1
ATOM 637 N N . ARG A 1 79 ? -13.240 -2.801 6.757 1.00 86.31 79 ARG A N 1
ATOM 638 C CA . ARG A 1 79 ? -12.021 -2.677 5.947 1.00 86.31 79 ARG A CA 1
ATOM 639 C C . ARG A 1 79 ? -11.094 -3.874 6.118 1.00 86.31 79 ARG A C 1
ATOM 641 O O . ARG A 1 79 ? -10.479 -4.286 5.143 1.00 86.31 79 ARG A O 1
ATOM 648 N N . GLU A 1 80 ? -10.970 -4.432 7.317 1.00 84.19 80 GLU A N 1
ATOM 649 C CA . GLU A 1 80 ? -10.170 -5.638 7.555 1.00 84.19 80 GLU A CA 1
ATOM 650 C C . GLU A 1 80 ? -10.789 -6.879 6.914 1.00 84.19 80 GLU A C 1
ATOM 652 O O . GLU A 1 80 ? -10.082 -7.615 6.231 1.00 84.19 80 GLU A O 1
ATOM 657 N N . LYS A 1 81 ? -12.107 -7.059 7.036 1.00 84.94 81 LYS A N 1
ATOM 658 C CA . LYS A 1 81 ? -12.856 -8.153 6.393 1.00 84.94 81 LYS A CA 1
ATOM 659 C C . LYS A 1 81 ? -12.799 -8.076 4.863 1.00 84.94 81 LYS A C 1
ATOM 661 O O . LYS A 1 81 ? -12.781 -9.109 4.201 1.00 84.94 81 LYS A O 1
ATOM 666 N N . ALA A 1 82 ? -12.751 -6.867 4.301 1.00 86.50 82 ALA A N 1
ATOM 667 C CA . ALA A 1 82 ? -12.648 -6.646 2.860 1.00 86.50 82 ALA A CA 1
ATOM 668 C C . ALA A 1 82 ? -11.236 -6.872 2.295 1.00 86.50 82 ALA A C 1
ATOM 670 O O . ALA A 1 82 ? -11.090 -7.041 1.083 1.00 86.50 82 ALA A O 1
ATOM 671 N N . LYS A 1 83 ? -10.184 -6.868 3.129 1.00 82.94 83 LYS A N 1
ATOM 672 C CA . LYS A 1 83 ? -8.830 -7.157 2.643 1.00 82.94 83 LYS A CA 1
ATOM 673 C C . LYS A 1 83 ? -8.784 -8.614 2.163 1.00 82.94 83 LYS A C 1
ATOM 675 O O . LYS A 1 83 ? -9.147 -9.515 2.925 1.00 82.94 83 LYS A O 1
ATOM 680 N N . PRO A 1 84 ? -8.321 -8.876 0.927 1.00 79.06 84 PRO A N 1
ATOM 681 C CA . PRO A 1 84 ? -8.112 -10.238 0.471 1.00 79.06 84 PRO A CA 1
ATOM 682 C C . PRO A 1 84 ? -7.049 -10.867 1.369 1.00 79.06 84 PRO A C 1
ATOM 684 O O . PRO A 1 84 ? -5.903 -10.423 1.429 1.00 79.06 84 PRO A O 1
ATOM 687 N N . HIS A 1 85 ? -7.462 -11.868 2.130 1.00 77.69 85 HIS A N 1
ATOM 688 C CA . HIS A 1 85 ? -6.581 -12.614 3.004 1.00 77.69 85 HIS A CA 1
ATOM 689 C C . HIS A 1 85 ? -5.743 -13.560 2.139 1.00 77.69 85 HIS A C 1
ATOM 691 O O . HIS A 1 85 ? -6.251 -14.149 1.185 1.00 77.69 85 HIS A O 1
ATOM 697 N N . ILE A 1 86 ? -4.450 -13.690 2.467 1.00 77.56 86 ILE A N 1
ATOM 698 C CA . ILE A 1 86 ? -3.490 -14.532 1.724 1.00 77.56 86 ILE A CA 1
ATOM 699 C C . ILE A 1 86 ? -4.016 -15.975 1.595 1.00 77.56 86 ILE A C 1
ATOM 701 O O . ILE A 1 86 ? -3.800 -16.626 0.577 1.00 77.56 86 ILE A O 1
ATOM 705 N N . TRP A 1 87 ? -4.762 -16.442 2.601 1.00 74.38 87 TRP A N 1
ATOM 706 C CA . TRP A 1 87 ? -5.335 -17.783 2.667 1.00 74.38 87 TRP A CA 1
ATOM 707 C C . TRP A 1 87 ? -6.859 -17.731 2.741 1.00 74.38 87 TRP A C 1
ATOM 709 O O . TRP A 1 87 ? -7.421 -17.721 3.829 1.00 74.38 87 TRP A O 1
ATOM 719 N N . THR A 1 88 ? -7.534 -17.712 1.596 1.00 79.38 88 THR A N 1
ATOM 720 C CA . THR A 1 88 ? -8.981 -17.969 1.509 1.00 79.38 88 THR A CA 1
ATOM 721 C C . THR A 1 88 ? -9.209 -19.477 1.387 1.00 79.38 88 THR A C 1
ATOM 723 O O . THR A 1 88 ? -8.648 -20.127 0.502 1.00 79.38 88 THR A O 1
ATOM 726 N N . TYR A 1 89 ? -10.021 -20.065 2.271 1.00 79.62 89 TYR A N 1
ATOM 727 C CA . TYR A 1 89 ? -10.455 -21.450 2.080 1.00 79.62 89 TYR A CA 1
ATOM 728 C C . TYR A 1 89 ? -11.430 -21.506 0.904 1.00 79.62 89 TYR A C 1
ATOM 730 O O . TYR A 1 89 ? -12.422 -20.781 0.878 1.00 79.62 89 TYR A O 1
ATOM 738 N N . ARG A 1 90 ? -11.145 -22.378 -0.063 1.00 84.81 90 ARG A N 1
ATOM 739 C CA . ARG A 1 90 ? -12.096 -22.717 -1.128 1.00 84.81 90 ARG A CA 1
ATOM 740 C C . ARG A 1 90 ? -13.217 -23.572 -0.552 1.00 84.81 90 ARG A C 1
ATOM 742 O O . ARG A 1 90 ? -12.978 -24.338 0.386 1.00 84.81 90 ARG A O 1
ATOM 749 N N . THR A 1 91 ? -14.411 -23.495 -1.134 1.00 90.06 91 THR A N 1
ATOM 750 C CA . THR A 1 91 ? -15.463 -24.466 -0.800 1.00 90.06 91 THR A CA 1
ATOM 751 C C . THR A 1 91 ? -15.050 -25.865 -1.259 1.00 90.06 91 THR A C 1
ATOM 753 O O . THR A 1 91 ? -14.144 -26.018 -2.082 1.00 90.06 91 THR A O 1
ATOM 756 N N . VAL A 1 92 ? -15.694 -26.909 -0.732 1.00 88.94 92 VAL A N 1
ATOM 757 C CA . VAL A 1 92 ? -15.369 -28.300 -1.096 1.00 88.94 92 VAL A CA 1
ATOM 758 C C . VAL A 1 92 ? -15.528 -28.516 -2.607 1.00 88.94 92 VAL A C 1
ATOM 760 O O . 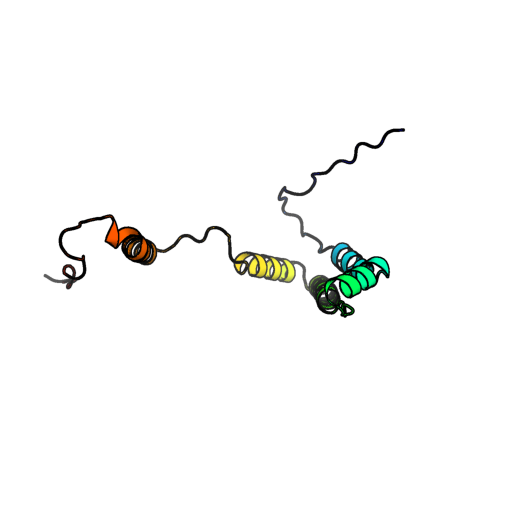VAL A 1 92 ? -14.688 -29.155 -3.245 1.00 88.94 92 VAL A O 1
ATOM 763 N N . GLU A 1 93 ? -16.555 -27.916 -3.203 1.00 90.62 93 GLU A N 1
ATOM 764 C CA . GLU A 1 93 ? -16.853 -27.980 -4.632 1.00 90.62 93 GLU A CA 1
ATOM 765 C C . GLU A 1 93 ? -15.762 -27.277 -5.447 1.00 90.62 93 GLU A C 1
ATOM 767 O O . GLU A 1 93 ? -15.195 -27.874 -6.365 1.00 90.62 93 GLU A O 1
ATOM 772 N N . GLU A 1 94 ? -15.395 -26.047 -5.073 1.00 92.19 94 GLU A N 1
ATOM 773 C CA . GLU A 1 94 ? -14.338 -25.277 -5.738 1.00 92.19 94 GLU A CA 1
ATOM 774 C C . GLU A 1 94 ? -12.959 -25.927 -5.597 1.00 92.19 94 GLU A C 1
ATOM 776 O O . GLU A 1 94 ? -12.162 -25.913 -6.540 1.00 92.19 94 GLU A O 1
ATOM 781 N N . ALA A 1 95 ? -12.671 -26.507 -4.432 1.00 90.94 95 ALA A N 1
ATOM 782 C CA . ALA A 1 95 ? -11.443 -27.242 -4.174 1.00 90.94 95 ALA A CA 1
ATOM 783 C C . ALA A 1 95 ? -11.369 -28.495 -5.053 1.00 90.94 95 ALA A C 1
ATOM 785 O O . ALA A 1 95 ? -10.348 -28.716 -5.703 1.00 90.94 95 ALA A O 1
ATOM 786 N N . SER A 1 96 ? -12.459 -29.266 -5.148 1.00 89.25 96 SER A N 1
ATOM 787 C CA . SER A 1 96 ? -12.518 -30.469 -5.985 1.00 89.25 96 SER A CA 1
ATOM 788 C C . SER A 1 96 ? -12.357 -30.146 -7.475 1.00 89.25 96 SER A C 1
ATOM 790 O O . SER A 1 96 ? -11.554 -30.773 -8.165 1.00 89.25 96 SER A O 1
ATOM 792 N N . ALA A 1 97 ? -13.037 -29.110 -7.975 1.00 91.25 97 ALA A N 1
ATOM 793 C CA . ALA A 1 97 ? -12.930 -28.682 -9.365 1.00 91.25 97 ALA A CA 1
ATOM 794 C C . ALA A 1 97 ? -11.527 -28.150 -9.687 1.00 91.25 97 ALA A C 1
ATOM 796 O O . ALA A 1 97 ? -10.967 -28.450 -10.743 1.00 91.25 97 ALA A O 1
ATOM 797 N N . ASN A 1 98 ? -10.927 -27.385 -8.771 1.00 91.31 98 ASN A N 1
ATOM 798 C CA . ASN A 1 98 ? -9.563 -26.900 -8.936 1.00 91.31 98 ASN A CA 1
ATOM 799 C C . ASN A 1 98 ? -8.538 -28.039 -8.903 1.00 91.31 98 ASN A C 1
ATOM 801 O O . ASN A 1 98 ? -7.634 -28.048 -9.736 1.00 91.31 98 ASN A O 1
ATOM 805 N N . TRP A 1 99 ? -8.720 -29.022 -8.018 1.00 88.69 99 TRP A N 1
ATOM 806 C CA . TRP A 1 99 ? -7.898 -30.228 -7.959 1.00 88.69 99 TRP A CA 1
ATOM 807 C C . TRP A 1 99 ? -7.920 -30.976 -9.289 1.00 88.69 99 TRP A C 1
ATOM 809 O O . TRP A 1 99 ? -6.869 -31.223 -9.873 1.00 88.69 99 TRP A O 1
ATOM 819 N N . TRP A 1 100 ? -9.108 -31.261 -9.827 1.00 88.94 100 TRP A N 1
ATOM 820 C CA . TRP A 1 100 ? -9.233 -31.909 -11.133 1.00 88.94 100 TRP A CA 1
ATOM 821 C C . TRP A 1 100 ? -8.638 -31.061 -12.260 1.00 88.94 100 TRP A C 1
ATOM 823 O O . TRP A 1 100 ? -7.947 -31.592 -13.127 1.00 88.94 100 TRP A O 1
ATOM 833 N N . LYS A 1 101 ? -8.818 -29.735 -12.234 1.00 90.88 101 LYS A N 1
ATOM 834 C CA . LYS A 1 101 ? -8.191 -28.833 -13.210 1.00 90.88 101 LYS A CA 1
ATOM 835 C C . LYS A 1 101 ? -6.662 -28.919 -13.177 1.00 90.88 101 LYS A C 1
ATOM 837 O O . LYS A 1 101 ? -6.051 -28.932 -14.239 1.00 90.88 101 LYS A O 1
ATOM 842 N N . MET A 1 102 ? -6.049 -28.978 -11.994 1.00 91.19 102 MET A N 1
ATOM 843 C CA . MET A 1 102 ? -4.588 -29.014 -11.858 1.00 91.19 102 MET A CA 1
ATOM 844 C C . MET A 1 102 ? -4.000 -30.411 -12.080 1.00 91.19 102 MET A C 1
ATOM 846 O O . MET A 1 102 ? -2.970 -30.532 -12.732 1.00 91.19 102 MET A O 1
ATOM 850 N N . TYR A 1 103 ? -4.659 -31.465 -11.597 1.00 88.00 103 TYR A N 1
ATOM 851 C CA . TYR A 1 103 ? -4.082 -32.811 -11.493 1.00 88.00 103 TYR A CA 1
ATOM 852 C C . TYR A 1 103 ? -4.725 -33.863 -12.407 1.00 88.00 103 TYR A C 1
ATOM 854 O O . TYR A 1 103 ? -4.324 -35.025 -12.367 1.00 88.00 103 TYR A O 1
ATOM 862 N N . SER A 1 104 ? -5.671 -33.483 -13.274 1.00 78.62 104 SER A N 1
ATOM 863 C CA . SER A 1 104 ? -6.309 -34.398 -14.246 1.00 78.62 104 SER A CA 1
ATOM 864 C C . SER A 1 104 ? -5.328 -35.158 -15.140 1.00 78.62 104 SER A C 1
ATOM 866 O O . SER A 1 104 ? -5.636 -36.258 -15.578 1.00 78.62 104 SER A O 1
ATOM 868 N N . HIS A 1 105 ? -4.157 -34.585 -15.410 1.00 83.00 105 HIS A N 1
ATOM 869 C CA . HIS A 1 105 ? -3.127 -35.202 -16.242 1.00 83.00 105 HIS A CA 1
ATOM 870 C C . HIS A 1 105 ? -2.259 -36.226 -15.491 1.00 83.00 105 HIS A C 1
ATOM 872 O O . HIS A 1 105 ? -1.612 -37.050 -16.128 1.00 83.00 105 HIS A O 1
ATOM 878 N N . ILE A 1 106 ? -2.221 -36.162 -14.154 1.00 83.06 106 ILE A N 1
ATOM 879 C CA . ILE A 1 106 ? -1.406 -37.045 -13.300 1.00 83.06 106 ILE A CA 1
ATOM 880 C C . ILE A 1 106 ? -2.230 -38.242 -12.836 1.00 83.06 106 ILE A C 1
ATOM 882 O O . ILE A 1 106 ? -1.723 -39.355 -12.712 1.00 83.06 106 ILE A O 1
ATOM 886 N N . VAL A 1 107 ? -3.517 -38.019 -12.574 1.00 73.56 107 VAL A N 1
ATOM 887 C CA . VAL A 1 107 ? -4.419 -39.076 -12.138 1.00 73.56 107 VAL A CA 1
ATOM 888 C C . VAL A 1 107 ? -5.036 -39.727 -13.371 1.00 73.56 107 VAL A C 1
ATOM 890 O O . VAL A 1 107 ? -6.015 -39.230 -13.924 1.00 73.56 107 VAL A O 1
ATOM 893 N N . THR A 1 108 ? -4.501 -40.877 -13.782 1.00 62.50 108 THR A N 1
ATOM 894 C CA . THR A 1 108 ? -5.191 -41.796 -14.699 1.00 62.50 108 THR A CA 1
ATOM 895 C C . THR A 1 108 ? -6.396 -42.393 -13.965 1.00 62.50 108 THR A C 1
ATOM 897 O O . THR A 1 108 ? -6.339 -43.506 -13.449 1.00 62.50 108 THR A O 1
ATOM 900 N N . ALA A 1 109 ? -7.475 -41.623 -13.821 1.00 55.78 109 ALA A N 1
ATOM 901 C CA . ALA A 1 109 ? -8.690 -42.087 -13.164 1.00 55.78 109 ALA A CA 1
ATOM 902 C C . ALA A 1 109 ? -9.637 -42.758 -14.176 1.00 55.78 109 ALA A C 1
ATOM 904 O O . ALA A 1 109 ? -9.780 -42.265 -15.302 1.00 55.78 109 ALA A O 1
ATOM 905 N N . PRO A 1 110 ? -10.352 -43.832 -13.783 1.00 51.81 110 PRO A N 1
ATOM 906 C CA . PRO A 1 110 ? -11.574 -44.210 -14.478 1.00 51.81 110 PRO A CA 1
ATOM 907 C C . PRO A 1 110 ? -12.560 -43.028 -14.440 1.00 51.81 110 PRO A C 1
ATOM 909 O O . PRO A 1 110 ? -12.478 -42.170 -13.565 1.00 51.81 110 PRO A O 1
ATOM 912 N N . ARG A 1 111 ? -13.429 -42.983 -15.455 1.00 51.44 111 ARG A N 1
ATOM 913 C CA . ARG A 1 111 ? -14.271 -41.856 -15.901 1.00 51.44 111 ARG A CA 1
ATOM 914 C C . ARG A 1 111 ? -14.696 -40.825 -14.839 1.00 51.44 111 ARG A C 1
ATOM 916 O O . ARG A 1 111 ? -15.088 -41.156 -13.727 1.00 51.44 111 ARG A O 1
ATOM 923 N N . ARG A 1 112 ? -14.690 -39.570 -15.305 1.00 45.66 112 ARG A N 1
ATOM 924 C CA . ARG A 1 112 ? -15.207 -38.341 -14.685 1.00 45.66 112 ARG A CA 1
ATOM 925 C C . ARG A 1 112 ? -16.437 -38.555 -13.764 1.00 45.66 112 ARG A C 1
ATOM 927 O O . ARG A 1 112 ? -17.346 -39.300 -14.122 1.00 45.66 112 ARG A O 1
ATOM 934 N N . PRO A 1 113 ? -16.533 -37.826 -12.635 1.00 49.47 113 PRO A N 1
ATOM 935 C CA . PRO A 1 113 ? -17.692 -37.845 -11.737 1.00 49.47 113 PRO A CA 1
ATOM 936 C C . PRO A 1 113 ? -18.898 -37.028 -12.251 1.00 49.47 113 PRO A C 1
ATOM 938 O O . PRO A 1 113 ? -19.730 -36.598 -11.462 1.00 49.47 113 PRO A O 1
ATOM 941 N N . ASP A 1 114 ? -19.035 -36.820 -13.565 1.00 51.78 114 ASP A N 1
ATOM 942 C CA . ASP A 1 114 ? -20.255 -36.279 -14.183 1.00 51.78 114 ASP A CA 1
ATOM 943 C C . ASP A 1 114 ? -21.365 -37.343 -14.353 1.00 51.78 114 ASP A C 1
ATOM 945 O O . ASP A 1 114 ? -22.428 -37.032 -14.885 1.00 51.78 114 ASP A O 1
ATOM 949 N N . GLN A 1 115 ? -21.172 -38.578 -13.857 1.00 48.97 115 GLN A N 1
ATOM 950 C CA . GLN A 1 115 ? -22.164 -39.667 -13.954 1.00 48.97 115 GLN A CA 1
ATOM 951 C C . GLN A 1 115 ? -22.874 -40.096 -12.653 1.00 48.97 115 GLN A C 1
ATOM 953 O O . GLN A 1 115 ? -23.724 -40.976 -12.710 1.00 48.97 115 GLN A O 1
ATOM 958 N N . GLN A 1 116 ? -22.645 -39.462 -11.503 1.00 50.16 116 GLN A N 1
ATOM 959 C CA . GLN A 1 116 ? -23.509 -39.639 -10.321 1.00 50.16 116 GLN A CA 1
ATOM 960 C C . GLN A 1 116 ? -23.518 -38.285 -9.603 1.00 50.16 116 GLN A C 1
ATOM 962 O O . GLN A 1 116 ? -22.476 -37.836 -9.153 1.00 50.16 116 GLN A O 1
ATOM 967 N N . PHE A 1 117 ? -24.585 -37.489 -9.597 1.00 47.66 117 PHE A N 1
ATOM 968 C CA . PHE A 1 117 ? -25.895 -37.797 -9.038 1.00 47.66 117 PHE A CA 1
ATOM 969 C C . PHE A 1 117 ? -27.014 -37.009 -9.741 1.00 47.66 117 PHE A C 1
ATOM 971 O O . PHE A 1 117 ? -26.973 -35.778 -9.761 1.00 47.66 117 PHE A O 1
ATOM 978 N N . PRO A 1 118 ? -28.098 -37.685 -10.147 1.00 37.12 118 PRO A N 1
ATOM 979 C CA . PRO A 1 118 ? -29.431 -37.114 -10.066 1.00 37.12 118 PRO A CA 1
ATOM 980 C C . PRO A 1 118 ? -30.257 -37.855 -9.004 1.00 37.12 118 PRO A C 1
ATOM 982 O O . PRO A 1 118 ? -30.375 -39.076 -9.034 1.00 37.12 118 PRO A O 1
ATOM 985 N N . GLY A 1 119 ? -30.869 -37.092 -8.093 1.00 36.47 119 GLY A N 1
ATOM 986 C CA . GLY A 1 119 ? -32.069 -37.532 -7.378 1.00 36.47 119 GLY A CA 1
ATOM 987 C C . GLY A 1 119 ? -31.957 -37.617 -5.859 1.00 36.47 119 GLY A C 1
ATOM 988 O O . GLY A 1 119 ? -31.755 -38.684 -5.294 1.00 36.47 119 GLY A O 1
ATOM 989 N N . LYS A 1 120 ? -32.254 -36.502 -5.182 1.00 46.69 120 LYS A N 1
ATOM 990 C CA . LYS A 1 120 ? -33.090 -36.590 -3.980 1.00 46.69 120 LYS A CA 1
ATOM 991 C C . LYS A 1 120 ? -34.436 -37.183 -4.415 1.00 46.69 120 LYS A C 1
ATOM 993 O O . LYS A 1 120 ? -35.114 -36.550 -5.219 1.00 46.69 120 LYS A O 1
ATOM 998 N N . THR A 1 121 ? -34.858 -38.306 -3.848 1.00 39.12 121 THR A N 1
ATOM 999 C CA . THR A 1 121 ? -36.284 -38.643 -3.745 1.00 39.12 121 THR A CA 1
ATOM 1000 C C . THR A 1 121 ? -36.659 -38.711 -2.271 1.00 39.12 121 THR A C 1
ATOM 1002 O O . THR A 1 121 ? -36.070 -39.442 -1.481 1.00 39.12 121 THR A O 1
ATOM 1005 N N . LYS A 1 122 ? -37.599 -37.838 -1.918 1.00 41.03 122 LYS A N 1
ATOM 1006 C CA . LYS A 1 122 ? -38.334 -37.740 -0.659 1.00 41.03 122 LYS A CA 1
ATOM 1007 C C . LYS A 1 122 ? -39.671 -38.470 -0.900 1.00 41.03 122 LYS A C 1
ATOM 1009 O O . LYS A 1 122 ? -40.242 -38.240 -1.964 1.00 41.03 122 LYS A O 1
ATOM 1014 N N . GLY A 1 123 ? -40.168 -39.252 0.063 1.00 43.25 123 GLY A N 1
ATOM 1015 C CA . GLY A 1 123 ? -41.411 -40.054 -0.029 1.00 43.25 123 GLY A CA 1
ATOM 1016 C C . GLY A 1 123 ? -41.110 -41.479 -0.510 1.00 43.25 123 GLY A C 1
ATOM 1017 O O . GLY A 1 123 ? -40.381 -41.625 -1.484 1.00 43.25 123 GLY A O 1
ATOM 1018 N N . GLU A 1 124 ? -41.519 -42.558 0.156 1.00 34.25 124 GLU A N 1
ATOM 1019 C CA . GLU A 1 124 ? -42.724 -42.852 0.956 1.00 34.25 124 GLU A CA 1
ATOM 1020 C C . GLU A 1 124 ? -42.380 -43.713 2.184 1.00 34.25 124 GLU A C 1
ATOM 1022 O O . GLU A 1 124 ? -41.416 -44.508 2.085 1.00 34.25 124 GLU A O 1
#

Secondary structure (DSSP, 8-state):
---------------S-----THHHHHHHHHHHSHHHHHHHHHHHSS----HHHHHHHHHHHHHHTS-HHHHHHHHHHHHHHS--S-PPPPHHHHHHHHHHHHTTT---SS-GGGS--------

Organism: Dioscorea cayennensis subsp. rotundata (NCBI:txid55577)

Foldseek 3Di:
DDDDDDDDDDDDDDPDLPQQDLVVLVVVLVVLPDPVNQVVCCVVPVDGDPSVVSVVSSVVSVVLNPDDSVVSVVVVVVVVVPPPDPDDDDDPVRVVVVCCVVCVVVDPDPDDPPPDDDDDDDDD